Protein AF-A0A6V7KH67-F1 (afdb_monomer_lite)

Structure (mmCIF, N/CA/C/O backbone):
data_AF-A0A6V7KH67-F1
#
_entry.id   AF-A0A6V7KH67-F1
#
loop_
_atom_site.group_PDB
_atom_site.id
_atom_site.type_symbol
_atom_site.label_atom_id
_atom_site.label_alt_id
_atom_site.label_comp_id
_atom_site.label_asym_id
_atom_site.label_entity_id
_atom_site.label_seq_id
_atom_site.pdbx_PDB_ins_code
_atom_site.Cartn_x
_atom_site.Cartn_y
_atom_site.Cartn_z
_atom_site.occupancy
_atom_site.B_iso_or_equiv
_atom_site.auth_seq_id
_atom_site.auth_comp_id
_atom_site.auth_asym_id
_atom_site.auth_atom_id
_atom_site.pdbx_PDB_model_num
ATOM 1 N N . LYS A 1 1 ? 8.282 -27.550 23.837 1.00 56.22 1 LYS A N 1
ATOM 2 C CA . LYS A 1 1 ? 7.159 -26.672 24.261 1.00 56.22 1 LYS A CA 1
ATOM 3 C C . LYS A 1 1 ? 7.591 -25.280 24.768 1.00 56.22 1 LYS A C 1
ATOM 5 O O . LYS A 1 1 ? 6.712 -24.518 25.117 1.00 56.22 1 LYS A O 1
ATOM 10 N N . ASN A 1 2 ? 8.884 -24.912 24.776 1.00 73.06 2 ASN A N 1
ATOM 11 C CA . ASN A 1 2 ? 9.367 -23.730 25.519 1.00 73.06 2 ASN A CA 1
ATOM 12 C C . ASN A 1 2 ? 9.840 -22.545 24.641 1.00 73.06 2 ASN A C 1
ATOM 14 O O . ASN A 1 2 ? 10.017 -21.443 25.138 1.00 73.06 2 ASN A O 1
ATOM 18 N N . GLU A 1 3 ? 10.044 -22.757 23.338 1.00 83.94 3 GLU A N 1
ATOM 19 C CA . GLU A 1 3 ? 10.639 -21.735 22.458 1.00 83.94 3 GLU A CA 1
ATOM 20 C C . GLU A 1 3 ? 9.614 -20.713 21.947 1.00 83.94 3 GLU A C 1
ATOM 22 O O . GLU A 1 3 ? 9.865 -19.512 21.932 1.00 83.94 3 GLU A O 1
ATOM 27 N N . VAL A 1 4 ? 8.418 -21.188 21.587 1.00 88.50 4 VAL A N 1
ATOM 28 C CA . VAL A 1 4 ? 7.315 -20.330 21.123 1.00 88.50 4 VAL A CA 1
ATOM 29 C C . VAL A 1 4 ? 6.860 -19.383 22.234 1.00 88.50 4 VAL A C 1
ATOM 31 O O . VAL A 1 4 ? 6.655 -18.202 21.980 1.00 88.50 4 VAL A O 1
ATOM 34 N N . GLU A 1 5 ? 6.771 -19.886 23.467 1.00 91.31 5 GLU A N 1
ATOM 35 C CA . GLU A 1 5 ? 6.376 -19.100 24.640 1.00 91.31 5 GLU A CA 1
ATOM 36 C C . GLU A 1 5 ? 7.397 -17.996 24.940 1.00 91.31 5 GLU A C 1
ATOM 38 O O . GLU A 1 5 ? 7.032 -16.834 25.095 1.00 91.31 5 GLU A O 1
ATOM 43 N N . LYS A 1 6 ? 8.696 -18.324 24.926 1.00 89.94 6 LYS A N 1
ATOM 44 C CA . LYS A 1 6 ? 9.768 -17.332 25.090 1.00 89.94 6 LYS A CA 1
ATOM 45 C C . LYS A 1 6 ? 9.726 -16.255 24.012 1.00 89.94 6 LYS A C 1
ATOM 47 O O . LYS A 1 6 ? 9.865 -15.075 24.323 1.00 89.94 6 LYS A O 1
ATOM 52 N N . ARG A 1 7 ? 9.500 -16.646 22.755 1.00 87.06 7 ARG A N 1
ATOM 53 C CA . ARG A 1 7 ? 9.412 -15.699 21.639 1.00 87.06 7 ARG A CA 1
ATOM 54 C C . ARG A 1 7 ? 8.180 -14.802 21.742 1.00 87.06 7 ARG A C 1
ATOM 56 O O . ARG A 1 7 ? 8.278 -13.618 21.441 1.00 87.06 7 ARG A O 1
ATOM 63 N N . LEU A 1 8 ? 7.049 -15.330 22.207 1.00 89.94 8 LEU A N 1
ATOM 64 C CA . LEU A 1 8 ? 5.857 -14.530 22.483 1.00 89.94 8 LEU A CA 1
ATOM 65 C C . LEU A 1 8 ? 6.102 -13.526 23.620 1.00 89.94 8 LEU A C 1
ATOM 67 O O . LEU A 1 8 ? 5.768 -12.356 23.469 1.00 89.94 8 LEU A O 1
ATOM 71 N N . GLN A 1 9 ? 6.735 -13.951 24.717 1.00 92.81 9 GLN A N 1
ATOM 72 C CA . GLN A 1 9 ? 7.086 -13.068 25.836 1.00 92.81 9 GLN A CA 1
ATOM 73 C C . GLN A 1 9 ? 8.040 -11.945 25.410 1.00 92.81 9 GLN A C 1
ATOM 75 O O . GLN A 1 9 ? 7.846 -10.796 25.798 1.00 92.81 9 GLN A O 1
ATOM 80 N N . LEU A 1 10 ? 9.022 -12.247 24.559 1.00 87.69 10 LEU A N 1
ATOM 81 C CA . LEU A 1 10 ? 9.901 -11.236 23.969 1.00 87.69 10 LEU A CA 1
ATOM 82 C C . LEU A 1 10 ? 9.103 -10.212 23.143 1.00 87.69 10 LEU A C 1
ATOM 84 O O . LEU A 1 10 ? 9.248 -9.010 23.338 1.00 87.69 10 LEU A O 1
ATOM 88 N N . LEU A 1 11 ? 8.209 -10.673 22.260 1.00 86.06 11 LEU A N 1
ATOM 89 C CA . LEU A 1 11 ? 7.381 -9.788 21.431 1.00 86.06 11 LEU A CA 1
ATOM 90 C C . LEU A 1 11 ? 6.438 -8.907 22.263 1.00 86.06 11 LEU A C 1
ATOM 92 O O . LEU A 1 11 ? 6.235 -7.747 21.920 1.00 86.06 11 LEU A O 1
ATOM 96 N N . LEU A 1 12 ? 5.873 -9.435 23.351 1.00 89.81 12 LEU A N 1
ATOM 97 C CA . LEU A 1 12 ? 4.967 -8.682 24.221 1.00 89.81 12 LEU A CA 1
ATOM 98 C C . LEU A 1 12 ? 5.699 -7.623 25.057 1.00 89.81 12 LEU A C 1
ATOM 100 O O . LEU A 1 12 ? 5.175 -6.524 25.227 1.00 89.81 12 LEU A O 1
ATOM 104 N N . ASN A 1 13 ? 6.897 -7.935 25.559 1.00 91.31 13 ASN A N 1
ATOM 105 C CA . ASN A 1 13 ? 7.632 -7.052 26.468 1.00 91.31 13 ASN A CA 1
ATOM 106 C C . ASN A 1 13 ? 8.532 -6.047 25.732 1.00 91.31 13 ASN A C 1
ATOM 108 O O . ASN A 1 13 ? 8.630 -4.893 26.147 1.00 91.31 13 ASN A O 1
ATOM 112 N N . GLU A 1 14 ? 9.157 -6.470 24.630 1.00 84.06 14 GLU A N 1
ATOM 113 C CA . GLU A 1 14 ? 10.177 -5.704 23.899 1.00 84.06 14 GLU A CA 1
ATOM 114 C C . GLU A 1 14 ? 9.767 -5.391 22.452 1.00 84.06 14 GLU A C 1
ATOM 116 O O . GLU A 1 14 ? 10.295 -4.470 21.841 1.00 84.06 14 GLU A O 1
ATOM 121 N N . GLY A 1 15 ? 8.782 -6.090 21.880 1.00 77.69 15 GLY A N 1
ATOM 122 C CA . GLY A 1 15 ? 8.407 -5.901 20.471 1.00 77.69 15 GLY A CA 1
ATOM 123 C C . GLY A 1 15 ? 7.872 -4.505 20.129 1.00 77.69 15 GLY A C 1
ATOM 124 O O . GLY A 1 15 ? 7.859 -4.131 18.962 1.00 77.69 15 GLY A O 1
ATOM 125 N N . TRP A 1 16 ? 7.448 -3.723 21.126 1.00 76.31 16 TRP A N 1
ATOM 126 C CA . TRP A 1 16 ? 7.003 -2.337 20.948 1.00 76.31 16 TRP A CA 1
ATOM 127 C C . TRP A 1 16 ? 8.132 -1.303 21.097 1.00 76.31 16 TRP A C 1
ATOM 129 O O . TRP A 1 16 ? 7.944 -0.153 20.699 1.00 76.31 16 TRP A O 1
ATOM 139 N N . THR A 1 17 ? 9.279 -1.678 21.680 1.00 81.38 17 THR A N 1
ATOM 140 C CA . THR A 1 17 ? 10.422 -0.769 21.892 1.00 81.38 17 THR A CA 1
ATOM 141 C C . THR A 1 17 ? 11.304 -0.663 20.652 1.00 81.38 17 THR A C 1
ATOM 143 O O . THR A 1 17 ? 12.000 0.335 20.467 1.00 81.38 17 THR A O 1
ATOM 146 N N . ILE A 1 18 ? 11.241 -1.668 19.779 1.00 72.31 18 ILE A N 1
ATOM 147 C CA . ILE A 1 18 ? 11.948 -1.712 18.505 1.00 72.31 18 ILE A CA 1
ATOM 148 C C . ILE A 1 18 ? 10.982 -1.236 17.409 1.00 72.31 18 ILE A C 1
ATOM 150 O O . ILE A 1 18 ? 9.943 -1.869 17.200 1.00 72.31 18 ILE A O 1
ATOM 154 N N . PRO A 1 19 ? 11.278 -0.136 16.689 1.00 70.31 19 PRO A N 1
ATOM 155 C CA . PRO A 1 19 ? 10.505 0.232 15.510 1.00 70.31 19 PRO A CA 1
ATOM 156 C C . PRO A 1 19 ? 10.483 -0.947 14.533 1.00 70.31 19 PRO A C 1
ATOM 158 O O . PRO A 1 19 ? 11.534 -1.459 14.174 1.00 70.31 19 PRO A O 1
ATOM 161 N N . ALA A 1 20 ? 9.311 -1.364 14.052 1.00 66.12 20 ALA A N 1
ATOM 162 C CA . ALA A 1 20 ? 9.203 -2.485 13.104 1.00 66.12 20 ALA A CA 1
ATOM 163 C C . ALA A 1 20 ? 10.019 -2.279 11.802 1.00 66.12 20 ALA A C 1
ATOM 165 O O . ALA A 1 20 ? 10.293 -3.228 11.065 1.00 66.12 20 ALA A O 1
ATOM 166 N N . ASP A 1 21 ? 10.427 -1.036 11.545 1.00 66.38 21 ASP A N 1
ATOM 167 C CA . ASP A 1 21 ? 11.237 -0.606 10.410 1.00 66.38 21 ASP A CA 1
ATOM 168 C C . ASP A 1 21 ? 12.681 -0.217 10.806 1.00 66.38 21 ASP A C 1
ATOM 170 O O . ASP A 1 21 ? 13.365 0.449 10.035 1.00 66.38 21 ASP A O 1
ATOM 174 N N . SER A 1 22 ? 13.162 -0.592 12.003 1.00 60.50 22 SER A N 1
ATOM 175 C CA . SER A 1 22 ? 14.491 -0.206 12.517 1.00 60.50 22 SER A CA 1
ATOM 176 C C . SER A 1 22 ? 15.660 -0.911 11.839 1.00 60.50 22 SER A C 1
ATOM 178 O O . SER A 1 22 ? 16.799 -0.461 11.957 1.00 60.50 22 SER A O 1
ATOM 180 N N . GLU A 1 23 ? 15.413 -2.012 11.133 1.00 59.03 23 GLU A N 1
ATOM 181 C CA . GLU A 1 23 ? 16.438 -2.583 10.274 1.00 59.03 23 GLU A CA 1
ATOM 182 C C . GLU A 1 23 ? 16.490 -1.777 8.983 1.00 59.03 23 GLU A C 1
ATOM 184 O O . GLU A 1 23 ? 15.538 -1.764 8.201 1.00 59.03 23 GLU A O 1
ATOM 189 N N . SER A 1 24 ? 17.622 -1.097 8.791 1.00 58.03 24 SER A N 1
ATOM 190 C CA . SER A 1 24 ? 18.097 -0.570 7.516 1.00 58.03 24 SER A CA 1
ATOM 191 C C . SER A 1 24 ? 17.948 -1.652 6.446 1.00 58.03 24 SER A C 1
ATOM 193 O O . SER A 1 24 ? 18.867 -2.433 6.194 1.00 58.03 24 SER A O 1
ATOM 195 N N . ARG A 1 25 ? 16.774 -1.714 5.813 1.00 57.16 25 ARG A N 1
ATOM 196 C CA . ARG A 1 25 ? 16.558 -2.518 4.620 1.00 57.16 25 ARG A CA 1
ATOM 197 C C . ARG A 1 25 ? 17.371 -1.833 3.542 1.00 57.16 25 ARG A C 1
ATOM 199 O O . ARG A 1 25 ? 16.909 -0.878 2.924 1.00 57.16 25 ARG A O 1
ATOM 206 N N . THR A 1 26 ? 18.581 -2.322 3.305 1.00 58.91 26 THR A N 1
ATOM 207 C CA . THR A 1 26 ? 19.096 -2.322 1.944 1.00 58.91 26 THR A CA 1
ATOM 208 C C . THR A 1 26 ? 18.007 -2.998 1.120 1.00 58.91 26 THR A C 1
ATOM 210 O O . THR A 1 26 ? 17.798 -4.207 1.201 1.00 58.91 26 THR A O 1
ATOM 213 N N . VAL A 1 27 ? 17.184 -2.190 0.450 1.00 69.06 27 VAL A N 1
ATOM 214 C CA . VAL A 1 27 ? 16.128 -2.697 -0.420 1.00 69.06 27 VAL A CA 1
ATOM 215 C C . VAL A 1 27 ? 16.858 -3.282 -1.614 1.00 69.06 27 VAL A C 1
ATOM 217 O O . VAL A 1 27 ? 17.160 -2.589 -2.581 1.00 69.06 27 VAL A O 1
ATOM 220 N N . THR A 1 28 ? 17.231 -4.553 -1.511 1.00 77.88 28 THR A N 1
ATOM 221 C CA . THR A 1 28 ? 17.771 -5.282 -2.644 1.00 77.88 28 THR A CA 1
ATOM 222 C C . THR A 1 28 ? 16.648 -5.420 -3.654 1.00 77.88 28 THR A C 1
ATOM 224 O O . THR A 1 28 ? 15.541 -5.870 -3.345 1.00 77.88 28 THR A O 1
ATOM 227 N N . LEU A 1 29 ? 16.913 -4.950 -4.870 1.00 85.94 29 LEU A N 1
ATOM 228 C CA . LEU A 1 29 ? 15.978 -5.148 -5.960 1.00 85.94 29 LEU A CA 1
ATOM 229 C C . LEU A 1 29 ? 15.813 -6.654 -6.191 1.00 85.94 29 LEU A C 1
ATOM 231 O O . LEU A 1 29 ? 16.813 -7.373 -6.196 1.00 85.94 29 LEU A O 1
ATOM 235 N N . PRO A 1 30 ? 14.577 -7.140 -6.366 1.00 87.38 30 PRO A N 1
ATOM 236 C CA . PRO A 1 30 ? 14.362 -8.544 -6.666 1.00 87.38 30 PRO A CA 1
ATOM 237 C C . PRO A 1 30 ? 14.954 -8.898 -8.035 1.00 87.38 30 PRO A C 1
ATOM 239 O O . PRO A 1 30 ? 14.959 -8.064 -8.938 1.00 87.38 30 PRO A O 1
ATOM 242 N N . ASP A 1 31 ? 15.353 -10.158 -8.224 1.00 91.94 31 ASP A N 1
ATOM 243 C CA . ASP A 1 31 ? 15.972 -10.642 -9.473 1.00 91.94 31 ASP A CA 1
ATOM 244 C C . ASP A 1 31 ? 15.084 -10.450 -10.716 1.00 91.94 31 ASP A C 1
ATOM 246 O O . ASP A 1 31 ? 15.569 -10.387 -11.842 1.00 91.94 31 ASP A O 1
ATOM 250 N N . TYR A 1 32 ? 13.768 -10.344 -10.520 1.00 90.81 32 TYR A N 1
ATOM 251 C CA . TYR A 1 32 ? 12.789 -10.097 -11.580 1.00 90.81 32 TYR A CA 1
ATOM 252 C C . TYR A 1 32 ? 12.528 -8.606 -11.850 1.00 90.81 32 TYR A C 1
ATOM 254 O O . TYR A 1 32 ? 11.622 -8.274 -12.620 1.00 90.81 32 TYR A O 1
ATOM 262 N N . PHE A 1 33 ? 13.252 -7.694 -11.194 1.00 91.06 33 PHE A N 1
ATOM 263 C CA . PHE A 1 33 ? 13.088 -6.264 -11.418 1.00 91.06 33 PHE A CA 1
ATOM 264 C C . PHE A 1 33 ? 13.480 -5.892 -12.850 1.00 91.06 33 PHE A C 1
ATOM 266 O O . PHE A 1 33 ? 14.604 -6.104 -13.295 1.00 91.06 33 PHE A O 1
ATOM 273 N N . ASP A 1 34 ? 12.537 -5.275 -13.551 1.00 93.06 34 ASP A N 1
ATOM 274 C CA . ASP A 1 34 ? 12.712 -4.776 -14.906 1.00 93.06 34 ASP A CA 1
ATOM 275 C C . ASP A 1 34 ? 12.545 -3.255 -14.877 1.00 93.06 34 ASP A C 1
ATOM 277 O O . ASP A 1 34 ? 11.433 -2.736 -14.727 1.00 93.06 34 ASP A O 1
ATOM 281 N N . GLY A 1 35 ? 13.669 -2.541 -14.979 1.00 91.56 35 GLY A N 1
ATOM 282 C CA . GLY A 1 35 ? 13.698 -1.082 -14.885 1.00 91.56 35 GLY A CA 1
ATOM 283 C C . GLY A 1 35 ? 12.882 -0.391 -15.975 1.00 91.56 35 GLY A C 1
ATOM 284 O O . GLY A 1 35 ? 12.294 0.660 -15.722 1.00 91.56 35 GLY A O 1
ATOM 285 N N . GLU A 1 36 ? 12.772 -0.998 -17.158 1.00 93.88 36 GLU A N 1
ATOM 286 C CA . GLU A 1 36 ? 12.010 -0.412 -18.257 1.00 93.88 36 GLU A CA 1
ATOM 287 C C . GLU A 1 36 ? 10.507 -0.573 -18.029 1.00 93.88 36 GLU A C 1
ATOM 289 O O . GLU A 1 36 ? 9.755 0.400 -18.127 1.00 93.88 36 GLU A O 1
ATOM 294 N N . LYS A 1 37 ? 10.054 -1.762 -17.610 1.00 94.00 37 LYS A N 1
ATOM 295 C CA . LYS A 1 37 ? 8.649 -1.953 -17.203 1.00 94.00 37 LYS A CA 1
ATOM 296 C C . LYS A 1 37 ? 8.274 -1.064 -16.023 1.00 94.00 37 LYS A C 1
ATOM 298 O O . LYS A 1 37 ? 7.168 -0.521 -15.994 1.00 94.00 37 LYS A O 1
ATOM 303 N N . PHE A 1 38 ? 9.187 -0.889 -15.067 1.00 92.88 38 PHE A N 1
ATOM 304 C CA . PHE A 1 38 ? 8.981 0.012 -13.939 1.00 92.88 38 PHE A CA 1
ATOM 305 C C . PHE A 1 38 ? 8.764 1.453 -14.420 1.00 92.88 38 PHE A C 1
ATOM 307 O O . PHE A 1 38 ? 7.747 2.062 -14.082 1.00 92.88 38 PHE A O 1
ATOM 314 N N . ARG A 1 39 ? 9.648 1.964 -15.289 1.00 92.69 39 ARG A N 1
ATOM 315 C CA . ARG A 1 39 ? 9.561 3.312 -15.873 1.00 92.69 39 ARG A CA 1
ATOM 316 C C . ARG A 1 39 ? 8.268 3.526 -16.662 1.00 92.69 39 ARG A C 1
ATOM 318 O O . ARG A 1 39 ? 7.621 4.560 -16.498 1.00 92.69 39 ARG A O 1
ATOM 325 N N . ILE A 1 40 ? 7.846 2.540 -17.457 1.00 95.62 40 ILE A N 1
ATOM 326 C CA . ILE A 1 40 ? 6.560 2.570 -18.174 1.00 95.62 40 ILE A CA 1
ATOM 327 C C . ILE A 1 40 ? 5.394 2.717 -17.185 1.00 95.62 40 ILE A C 1
ATOM 329 O O . ILE A 1 40 ? 4.490 3.526 -17.402 1.00 95.62 40 ILE A O 1
ATOM 333 N N . GLY A 1 41 ? 5.424 1.984 -16.068 1.00 93.62 41 GLY A N 1
ATOM 334 C CA . GLY A 1 41 ? 4.430 2.109 -15.000 1.00 93.62 41 GLY A CA 1
ATOM 335 C C . GLY A 1 41 ? 4.394 3.506 -14.369 1.00 93.62 41 GLY A C 1
ATOM 336 O O . GLY A 1 41 ? 3.311 4.054 -14.143 1.00 93.62 41 GLY A O 1
ATOM 337 N N . GLN A 1 42 ? 5.559 4.116 -14.131 1.00 94.69 42 GLN A N 1
ATOM 338 C CA . GLN A 1 42 ? 5.651 5.487 -13.615 1.00 94.69 42 GLN A CA 1
ATOM 339 C C . GLN A 1 42 ? 5.106 6.513 -14.616 1.00 94.69 42 GLN A C 1
ATOM 341 O O . GLN A 1 42 ? 4.389 7.441 -14.238 1.00 94.69 42 GLN A O 1
ATOM 346 N N . GLU A 1 43 ? 5.407 6.347 -15.902 1.00 95.56 43 GLU A N 1
ATOM 347 C CA . GLU A 1 43 ? 4.904 7.222 -16.959 1.00 95.56 43 GLU A CA 1
ATOM 348 C C . GLU A 1 43 ? 3.380 7.118 -17.095 1.00 95.56 43 GLU A C 1
ATOM 350 O O . GLU A 1 43 ? 2.691 8.142 -17.146 1.00 95.56 43 GLU A O 1
ATOM 355 N N . ALA A 1 44 ? 2.838 5.898 -17.069 1.00 95.69 44 ALA A N 1
ATOM 356 C CA . ALA A 1 44 ? 1.398 5.663 -17.063 1.00 95.69 44 ALA A CA 1
ATOM 357 C C . ALA A 1 44 ? 0.720 6.352 -15.869 1.00 95.69 44 ALA A C 1
ATOM 359 O O . ALA A 1 44 ? -0.316 6.999 -16.047 1.00 95.69 44 ALA A O 1
ATOM 360 N N . PHE A 1 45 ? 1.329 6.285 -14.680 1.00 94.94 45 PHE A N 1
ATOM 361 C CA . PHE A 1 45 ? 0.840 6.988 -13.497 1.00 94.94 45 PHE A CA 1
ATOM 362 C C . PHE A 1 45 ? 0.873 8.508 -13.655 1.00 94.94 45 PHE A C 1
ATOM 364 O O . PHE A 1 45 ? -0.132 9.171 -13.406 1.00 94.94 45 PHE A O 1
ATOM 371 N N . ASN A 1 46 ? 1.993 9.074 -14.106 1.00 93.25 46 ASN A N 1
ATOM 372 C CA . ASN A 1 46 ? 2.131 10.523 -14.249 1.00 93.25 46 ASN A CA 1
ATOM 373 C C . ASN A 1 46 ? 1.156 11.103 -15.283 1.00 93.25 46 ASN A C 1
ATOM 375 O O . ASN A 1 46 ? 0.627 12.191 -15.067 1.00 93.25 46 ASN A O 1
ATOM 379 N N . LYS A 1 47 ? 0.861 10.361 -16.358 1.00 97.00 47 LYS A N 1
ATOM 380 C CA . LYS A 1 47 ? -0.131 10.760 -17.369 1.00 97.00 47 LYS A CA 1
ATOM 381 C C . LYS A 1 47 ? -1.582 10.623 -16.895 1.00 97.00 47 LYS A C 1
ATOM 383 O O . LYS A 1 47 ? -2.449 11.299 -17.435 1.00 97.00 47 LYS A O 1
ATOM 388 N N . ASN A 1 48 ? -1.861 9.775 -15.899 1.00 96.56 48 ASN A N 1
ATOM 389 C CA . ASN A 1 48 ? -3.227 9.396 -15.507 1.00 96.56 48 ASN A CA 1
ATOM 390 C C . ASN A 1 48 ? -3.498 9.522 -13.999 1.00 96.56 48 ASN A C 1
ATOM 392 O O . ASN A 1 48 ? -4.356 8.819 -13.459 1.00 96.56 48 ASN A O 1
ATOM 396 N N . ILE A 1 49 ? -2.784 10.413 -13.306 1.00 94.25 49 ILE A N 1
ATOM 397 C CA . ILE A 1 49 ? -2.805 10.503 -11.839 1.00 94.25 49 ILE A CA 1
ATOM 398 C C . ILE A 1 49 ? -4.224 10.631 -11.269 1.00 94.25 49 ILE A C 1
ATOM 400 O O . ILE A 1 49 ? -4.581 9.898 -10.350 1.00 94.25 49 ILE A O 1
ATOM 404 N N . PHE A 1 50 ? -5.066 11.492 -11.845 1.00 93.38 50 PHE A N 1
ATOM 405 C CA . PHE A 1 50 ? -6.440 11.696 -11.379 1.00 93.38 50 PHE A CA 1
ATOM 406 C C . PHE A 1 50 ? -7.288 10.429 -11.515 1.00 93.38 50 PHE A C 1
ATOM 408 O O . PHE A 1 50 ? -7.887 9.981 -10.537 1.00 93.38 50 PHE A O 1
ATOM 415 N N . THR A 1 51 ? -7.281 9.811 -12.697 1.00 95.94 51 THR A N 1
ATOM 416 C CA . THR A 1 51 ? -8.012 8.567 -12.974 1.00 95.94 51 THR A CA 1
ATOM 417 C C . THR A 1 51 ? -7.575 7.449 -12.032 1.00 95.94 51 THR A C 1
ATOM 419 O O . THR A 1 51 ? -8.411 6.757 -11.453 1.00 95.94 51 THR A O 1
ATOM 422 N N . MET A 1 52 ? -6.267 7.305 -11.808 1.00 94.94 52 MET A N 1
ATOM 423 C CA . MET A 1 52 ? -5.736 6.285 -10.906 1.00 94.94 52 MET A CA 1
ATOM 424 C C . MET A 1 52 ? -6.114 6.535 -9.443 1.00 94.94 52 MET A C 1
ATOM 426 O O . MET A 1 52 ? -6.411 5.576 -8.729 1.00 94.94 52 MET A O 1
ATOM 430 N N . MET A 1 53 ? -6.149 7.790 -8.984 1.00 93.50 53 MET A N 1
ATOM 431 C CA . MET A 1 53 ? -6.589 8.108 -7.620 1.00 93.50 53 MET A CA 1
ATOM 432 C C . MET A 1 53 ? -8.085 7.854 -7.424 1.00 93.50 53 MET A C 1
ATOM 434 O O . MET A 1 53 ? -8.471 7.274 -6.409 1.00 93.50 53 MET A O 1
ATOM 438 N N . ILE A 1 54 ? -8.924 8.202 -8.404 1.00 94.00 54 ILE A N 1
ATOM 439 C CA . ILE A 1 54 ? -10.366 7.912 -8.359 1.00 94.00 54 ILE A CA 1
ATOM 440 C C . ILE A 1 54 ? -10.617 6.400 -8.352 1.00 94.00 54 ILE A C 1
ATOM 442 O O . ILE A 1 54 ? -11.427 5.917 -7.557 1.00 94.00 54 ILE A O 1
ATOM 446 N N . ALA A 1 55 ? -9.899 5.634 -9.177 1.00 94.94 55 ALA A N 1
ATOM 447 C CA . ALA A 1 55 ? -10.004 4.177 -9.192 1.00 94.94 55 ALA A CA 1
ATOM 448 C C . ALA A 1 55 ? -9.617 3.565 -7.833 1.00 94.94 55 ALA A C 1
ATOM 450 O O . ALA A 1 55 ? -10.333 2.710 -7.311 1.00 94.94 55 ALA A O 1
ATOM 451 N N . LYS A 1 56 ? -8.532 4.048 -7.210 1.00 92.25 56 LYS A N 1
ATOM 452 C CA . LYS A 1 56 ? -8.105 3.618 -5.866 1.00 92.25 56 LYS A CA 1
ATOM 453 C C . LYS A 1 56 ? -9.143 3.956 -4.793 1.00 92.25 56 LYS A C 1
ATOM 455 O O . LYS A 1 56 ? -9.434 3.108 -3.952 1.00 92.25 56 LYS A O 1
ATOM 460 N N . LEU A 1 57 ? -9.730 5.155 -4.834 1.00 91.56 57 LEU A N 1
ATOM 461 C CA . LEU A 1 57 ? -10.798 5.548 -3.911 1.00 91.56 57 LEU A CA 1
ATOM 462 C C . LEU A 1 57 ? -12.048 4.676 -4.094 1.00 91.56 57 LEU A C 1
ATOM 464 O O . LEU A 1 57 ? -12.627 4.222 -3.113 1.00 91.56 57 LEU A O 1
ATOM 468 N N . SER A 1 58 ? -12.427 4.390 -5.338 1.00 94.06 58 SER A N 1
ATOM 469 C CA . SER A 1 58 ? -13.571 3.527 -5.658 1.00 94.06 58 SER A CA 1
ATOM 470 C C . SER A 1 58 ? -13.352 2.098 -5.155 1.00 94.06 58 SER A C 1
ATOM 472 O O . SER A 1 58 ? -14.230 1.521 -4.516 1.00 94.06 58 SER A O 1
ATOM 474 N N . GLY A 1 59 ? -12.151 1.549 -5.362 1.00 93.38 59 GLY A N 1
ATOM 475 C CA . GLY A 1 59 ? -11.767 0.247 -4.817 1.00 93.38 59 GLY A CA 1
ATOM 476 C C . GLY A 1 59 ? -11.823 0.223 -3.290 1.00 93.38 59 GLY A C 1
ATOM 477 O O . GLY A 1 59 ? -12.350 -0.716 -2.706 1.00 93.38 59 GLY A O 1
ATOM 478 N N . LEU A 1 60 ? -11.363 1.286 -2.629 1.00 90.94 60 LEU A N 1
ATOM 479 C CA . LEU A 1 60 ? -11.480 1.416 -1.180 1.00 90.94 60 LEU A CA 1
ATOM 480 C C . LEU A 1 60 ? -12.944 1.431 -0.713 1.00 90.94 60 LEU A C 1
ATOM 482 O O . LEU A 1 60 ? -13.257 0.742 0.252 1.00 90.94 60 LEU A O 1
ATOM 486 N N . LEU A 1 61 ? -13.835 2.175 -1.376 1.00 91.69 61 LEU A N 1
ATOM 487 C CA . LEU A 1 61 ? -15.265 2.178 -1.037 1.00 91.69 61 LEU A CA 1
ATOM 488 C C . LEU A 1 61 ? -15.863 0.769 -1.125 1.00 91.69 61 LEU A C 1
ATOM 490 O O . LEU A 1 61 ? -16.611 0.368 -0.236 1.00 91.69 61 LEU A O 1
ATOM 494 N N . LEU A 1 62 ? -15.472 -0.006 -2.140 1.00 95.38 62 LEU A N 1
ATOM 495 C CA . LEU A 1 62 ? -15.866 -1.407 -2.260 1.00 95.38 62 LEU A CA 1
ATOM 496 C C . LEU A 1 62 ? -15.317 -2.261 -1.103 1.00 95.38 62 LEU A C 1
ATOM 498 O O . LEU A 1 62 ? -16.048 -3.073 -0.542 1.00 95.38 62 LEU A O 1
ATOM 502 N N . LEU A 1 63 ? -14.063 -2.053 -0.686 1.00 91.88 63 LEU A N 1
ATOM 503 C CA . LEU A 1 63 ? -13.483 -2.764 0.462 1.00 91.88 63 LEU A CA 1
ATOM 504 C C . LEU A 1 63 ? -14.201 -2.446 1.782 1.00 91.88 63 LEU A C 1
ATOM 506 O O . LEU A 1 63 ? -14.272 -3.310 2.654 1.00 91.88 63 LEU A O 1
ATOM 510 N N . LEU A 1 64 ? -14.768 -1.245 1.936 1.00 90.81 64 LEU A N 1
ATOM 511 C CA . LEU A 1 64 ? -15.571 -0.895 3.114 1.00 90.81 64 LEU A CA 1
ATOM 512 C C . LEU A 1 64 ? -16.886 -1.684 3.198 1.00 90.81 64 LEU A C 1
ATOM 514 O O . LEU A 1 64 ? -17.437 -1.806 4.292 1.00 90.81 64 LEU A O 1
ATOM 518 N N . ALA A 1 65 ? -17.368 -2.250 2.087 1.00 94.44 65 ALA A N 1
ATOM 519 C CA . ALA A 1 65 ? -18.529 -3.137 2.080 1.00 94.44 65 ALA A CA 1
ATOM 520 C C . ALA A 1 65 ? -18.211 -4.541 2.625 1.00 94.44 65 ALA A C 1
ATOM 522 O O . ALA A 1 65 ? -19.128 -5.286 2.962 1.00 94.44 65 ALA A O 1
ATOM 523 N N . VAL A 1 66 ? -16.927 -4.907 2.746 1.00 96.38 66 VAL A N 1
ATOM 524 C CA . VAL A 1 66 ? -16.491 -6.195 3.296 1.00 96.38 66 VAL A CA 1
ATOM 525 C C . VAL A 1 66 ? -16.343 -6.075 4.823 1.00 96.38 66 VAL A C 1
ATOM 527 O O . VAL A 1 66 ? -15.425 -5.394 5.295 1.00 96.38 66 VAL A O 1
ATOM 530 N N . PRO A 1 67 ? -17.185 -6.748 5.639 1.00 94.00 67 PRO A N 1
ATOM 531 C CA . PRO A 1 67 ? -17.220 -6.527 7.088 1.00 94.00 67 PRO A CA 1
ATOM 532 C C . PRO A 1 67 ? -15.902 -6.821 7.811 1.00 94.00 67 PRO A C 1
ATOM 534 O O . PRO A 1 67 ? -15.546 -6.112 8.751 1.00 94.00 67 PRO A O 1
ATOM 537 N N . SER A 1 68 ? -15.149 -7.834 7.371 1.00 95.31 68 SER A N 1
ATOM 538 C CA . SER A 1 68 ? -13.848 -8.178 7.960 1.00 95.31 68 SER A CA 1
ATOM 539 C C . SER A 1 68 ? -12.832 -7.040 7.813 1.00 95.31 68 SER A C 1
ATOM 541 O O . SER A 1 68 ? -12.157 -6.686 8.779 1.00 95.31 68 SER A O 1
ATOM 543 N N . ILE A 1 69 ? -12.780 -6.408 6.638 1.00 93.12 69 ILE A N 1
ATOM 544 C CA . ILE A 1 69 ? -11.893 -5.275 6.353 1.00 93.12 69 ILE A CA 1
ATOM 545 C C . ILE A 1 69 ? -12.353 -4.041 7.125 1.00 93.12 69 ILE A C 1
ATOM 547 O O . ILE A 1 69 ? -11.551 -3.371 7.780 1.00 93.12 69 ILE A O 1
ATOM 551 N N . LEU A 1 70 ? -13.657 -3.760 7.096 1.00 91.62 70 LEU A N 1
ATOM 552 C CA . LEU A 1 70 ? -14.231 -2.632 7.817 1.00 91.62 70 LEU A CA 1
ATOM 553 C C . LEU A 1 70 ? -13.947 -2.717 9.324 1.00 91.62 70 LEU A C 1
ATOM 555 O O . LEU A 1 70 ? -13.607 -1.705 9.937 1.00 91.62 70 LEU A O 1
ATOM 559 N N . ASN A 1 71 ? -14.051 -3.906 9.920 1.00 92.00 71 ASN A N 1
ATOM 560 C CA . ASN A 1 71 ? -13.770 -4.108 11.339 1.00 92.00 71 ASN A CA 1
ATOM 561 C C . ASN A 1 71 ? -12.318 -3.763 11.680 1.00 92.00 71 ASN A C 1
ATOM 563 O O . ASN A 1 71 ? -12.088 -2.995 12.614 1.00 92.00 71 ASN A O 1
ATOM 567 N N . ILE A 1 72 ? -11.348 -4.228 10.887 1.00 89.75 72 ILE A N 1
ATOM 568 C CA . ILE A 1 72 ? -9.931 -3.869 11.063 1.00 89.75 72 ILE A CA 1
ATOM 569 C C . ILE A 1 72 ? -9.757 -2.346 11.002 1.00 89.75 72 ILE A C 1
ATOM 571 O O . ILE A 1 72 ? -9.152 -1.749 11.893 1.00 89.75 72 ILE A O 1
ATOM 575 N N . LEU A 1 73 ? -10.351 -1.688 10.001 1.00 88.19 73 LEU A N 1
ATOM 576 C CA . LEU A 1 73 ? -10.263 -0.234 9.853 1.00 88.19 73 LEU A CA 1
ATOM 577 C C . LEU A 1 73 ? -10.885 0.521 11.034 1.00 88.19 73 LEU A C 1
ATOM 579 O O . LEU A 1 73 ? -10.338 1.553 11.430 1.00 88.19 73 LEU A O 1
ATOM 583 N N . LYS A 1 74 ? -11.976 0.014 11.621 1.00 87.50 74 LYS A N 1
ATOM 584 C CA . LYS A 1 74 ? -12.570 0.563 12.851 1.00 87.50 74 LYS A CA 1
ATOM 585 C C . LYS A 1 74 ? -11.618 0.425 14.042 1.00 87.50 74 LYS A C 1
ATOM 587 O O . LYS A 1 74 ? -11.430 1.401 14.768 1.00 87.50 74 LYS A O 1
ATOM 592 N N . PHE A 1 75 ? -10.960 -0.725 14.206 1.00 88.88 75 PHE A N 1
ATOM 593 C CA . PHE A 1 75 ? -10.008 -0.955 15.301 1.00 88.88 75 PHE A CA 1
ATOM 594 C C . PHE A 1 75 ? -8.790 -0.025 15.262 1.00 88.88 75 PHE A C 1
ATOM 596 O O . PHE A 1 75 ? -8.296 0.356 16.319 1.00 88.88 75 PHE A O 1
ATOM 603 N N . THR A 1 76 ? -8.356 0.426 14.077 1.00 86.56 76 THR A N 1
ATOM 604 C CA . THR A 1 76 ? -7.255 1.406 13.974 1.00 86.56 76 THR A CA 1
ATOM 605 C C . THR A 1 76 ? -7.574 2.763 14.612 1.00 86.56 76 THR A C 1
ATOM 607 O O . THR A 1 76 ? -6.660 3.537 14.881 1.00 86.56 76 THR A O 1
ATOM 610 N N . LYS A 1 77 ? -8.862 3.095 14.805 1.00 84.94 77 LYS A N 1
ATOM 611 C CA . LYS A 1 77 ? -9.359 4.413 15.250 1.00 84.94 77 LYS A CA 1
ATOM 612 C C . LYS A 1 77 ? -8.928 5.603 14.373 1.00 84.94 77 LYS A C 1
ATOM 614 O O . LYS A 1 77 ? -9.228 6.745 14.702 1.00 84.94 77 LYS A O 1
ATOM 619 N N . GLN A 1 78 ? -8.323 5.360 13.208 1.00 84.31 78 GLN A N 1
ATOM 620 C CA . GLN A 1 78 ? -7.834 6.406 12.299 1.00 84.31 78 GLN A CA 1
ATOM 621 C C . GLN A 1 78 ? -8.918 6.970 11.365 1.00 84.31 78 GLN A C 1
ATOM 623 O O . GLN A 1 78 ? -8.629 7.787 10.498 1.00 84.31 78 GLN A O 1
ATOM 628 N N . SER A 1 79 ? -10.172 6.516 11.467 1.00 85.06 79 SER A N 1
ATOM 629 C CA . SER A 1 79 ? -11.282 7.002 10.619 1.00 85.06 79 SER A CA 1
ATOM 630 C C . SER A 1 79 ? -12.651 6.945 11.279 1.00 85.06 79 SER A C 1
ATOM 632 O O . SER A 1 79 ? -13.664 6.817 10.603 1.00 85.06 79 SER A O 1
ATOM 634 N N . GLY A 1 80 ? -12.685 7.042 12.609 1.00 82.62 80 GLY A N 1
ATOM 635 C CA . GLY A 1 80 ? -13.944 7.160 13.348 1.00 82.62 80 GLY A CA 1
ATOM 636 C C . GLY A 1 80 ? -14.606 8.537 13.216 1.00 82.62 80 GLY A C 1
ATOM 637 O O . GLY A 1 80 ? -15.790 8.665 13.499 1.00 82.62 80 GLY A O 1
ATOM 638 N N . THR A 1 81 ? -13.865 9.561 12.776 1.00 88.88 81 THR A N 1
ATOM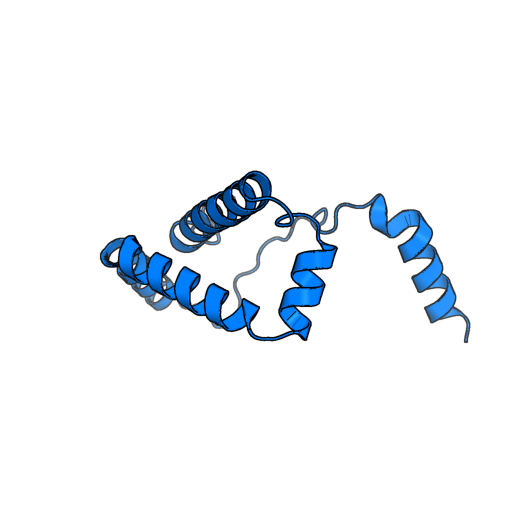 639 C CA . THR A 1 81 ? -14.377 10.919 12.542 1.00 88.88 81 THR A CA 1
ATOM 640 C C . THR A 1 81 ? -14.033 11.388 11.125 1.00 88.88 81 THR A C 1
ATOM 642 O O . THR A 1 81 ? -13.010 10.955 10.582 1.00 88.88 81 THR A O 1
ATOM 645 N N . PRO A 1 82 ? -14.821 12.304 10.526 1.00 88.31 82 PRO A N 1
ATOM 646 C CA . PRO A 1 82 ? -14.528 12.846 9.197 1.00 88.31 82 PRO A CA 1
ATOM 647 C C . PRO A 1 82 ? -13.123 13.454 9.080 1.00 88.31 82 PRO A C 1
ATOM 649 O O . PRO A 1 82 ? -12.429 13.211 8.098 1.00 88.31 82 PRO A O 1
ATOM 652 N N . CYS A 1 83 ? -12.663 14.180 10.106 1.00 90.19 83 CYS A N 1
ATOM 653 C CA . CYS A 1 83 ? -11.329 14.788 10.126 1.00 90.19 83 CYS A CA 1
ATOM 654 C C . CYS A 1 83 ? -10.205 13.733 10.149 1.00 90.19 83 CYS A C 1
ATOM 656 O O . CYS A 1 83 ? -9.259 13.814 9.363 1.00 90.19 83 CYS A O 1
ATOM 658 N N . ALA A 1 84 ? -10.326 12.698 10.991 1.00 88.12 84 ALA A N 1
ATOM 659 C CA . ALA A 1 84 ? -9.346 11.612 11.039 1.00 88.12 84 ALA A CA 1
ATOM 660 C C . ALA A 1 84 ? -9.317 10.819 9.721 1.00 88.12 84 ALA A C 1
ATOM 662 O O . ALA A 1 84 ? -8.244 10.532 9.188 1.00 88.12 84 ALA A O 1
ATOM 663 N N . ALA A 1 85 ? -10.495 10.540 9.154 1.00 87.25 85 ALA A N 1
ATOM 664 C CA . ALA A 1 85 ? -10.621 9.874 7.864 1.00 87.25 85 ALA A CA 1
ATOM 665 C C . ALA A 1 85 ? -9.980 10.682 6.732 1.00 87.25 85 ALA A C 1
ATOM 667 O O . ALA A 1 85 ? -9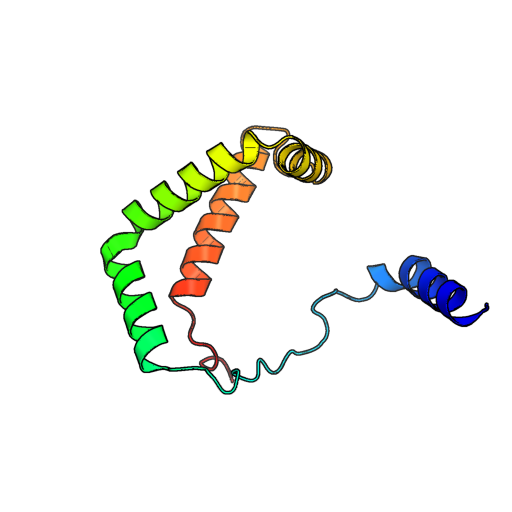.177 10.137 5.974 1.00 87.25 85 ALA A O 1
ATOM 668 N N . PHE A 1 86 ? -10.257 11.987 6.662 1.00 89.94 86 PHE A N 1
ATOM 669 C CA . PHE A 1 86 ? -9.627 12.883 5.696 1.00 89.94 86 PHE A CA 1
ATOM 670 C C . PHE A 1 86 ? -8.100 12.843 5.808 1.00 89.94 86 PHE A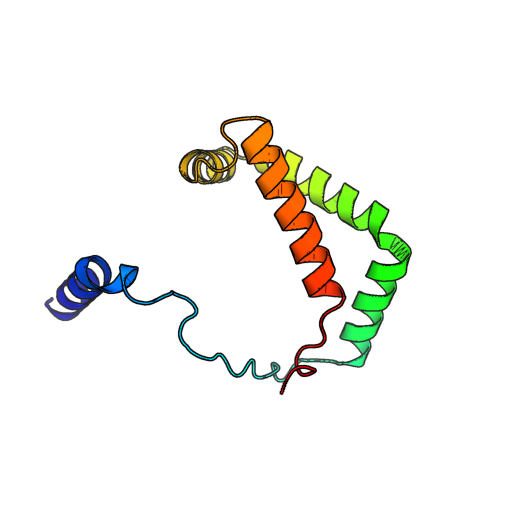 C 1
ATOM 672 O O . PHE A 1 86 ? -7.420 12.600 4.812 1.00 89.94 86 PHE A O 1
ATOM 679 N N . LYS A 1 87 ? -7.556 12.990 7.024 1.00 92.06 87 LYS A N 1
ATOM 680 C CA . LYS A 1 87 ? -6.107 12.939 7.263 1.00 92.06 87 LYS A CA 1
ATOM 681 C C . LYS A 1 87 ? -5.496 11.617 6.789 1.00 92.06 87 LYS A C 1
ATOM 683 O O . LYS A 1 87 ? -4.473 11.635 6.105 1.00 92.06 87 LYS A O 1
ATOM 688 N N . ARG A 1 88 ? -6.128 10.478 7.100 1.00 89.69 88 ARG A N 1
ATOM 689 C CA . ARG A 1 88 ? -5.664 9.147 6.672 1.00 89.69 88 ARG A CA 1
ATOM 690 C C . ARG A 1 88 ? -5.609 9.023 5.151 1.00 89.69 88 ARG A C 1
ATOM 692 O O . ARG A 1 88 ? -4.611 8.555 4.601 1.00 89.69 88 ARG A O 1
ATOM 699 N N . TYR A 1 89 ? -6.673 9.422 4.463 1.00 90.62 89 TYR A N 1
ATOM 700 C CA . TYR A 1 89 ? -6.758 9.243 3.016 1.00 90.62 89 TYR A CA 1
ATOM 701 C C . TYR A 1 89 ? -5.917 10.262 2.244 1.00 90.62 89 TYR A C 1
ATOM 703 O O . TYR A 1 89 ? -5.294 9.885 1.255 1.00 90.62 89 TYR A O 1
ATOM 711 N N . ALA A 1 90 ? -5.777 11.493 2.740 1.00 92.12 90 ALA A N 1
ATOM 712 C CA . ALA A 1 90 ? -4.819 12.457 2.204 1.00 92.12 90 ALA A CA 1
ATOM 713 C C . ALA A 1 90 ? -3.372 11.943 2.326 1.00 92.12 90 ALA A C 1
ATOM 715 O O . ALA A 1 90 ? -2.624 11.970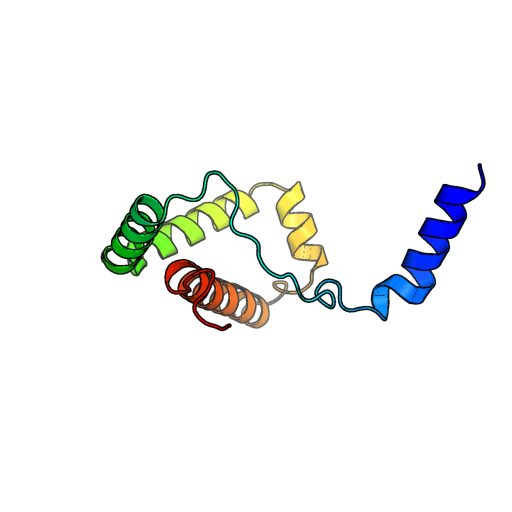 1.349 1.00 92.12 90 ALA A O 1
ATOM 716 N N . ALA A 1 91 ? -2.999 11.389 3.487 1.00 92.00 91 ALA A N 1
ATOM 717 C CA . ALA A 1 91 ? -1.694 10.753 3.674 1.00 92.00 91 ALA A CA 1
ATOM 718 C C . ALA A 1 91 ? -1.494 9.563 2.720 1.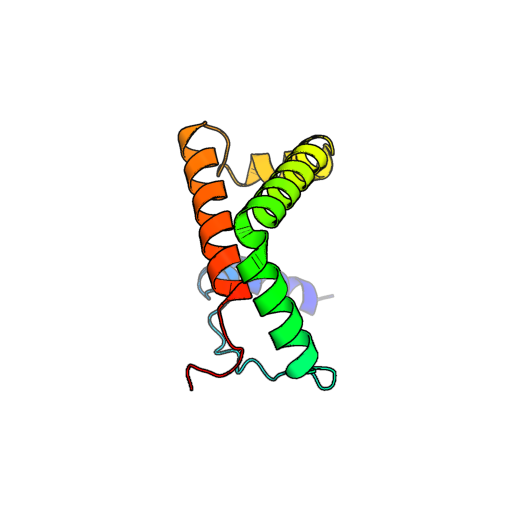00 92.00 91 ALA A C 1
ATOM 720 O O . ALA A 1 91 ? -0.424 9.413 2.139 1.00 92.00 91 ALA A O 1
ATOM 721 N N 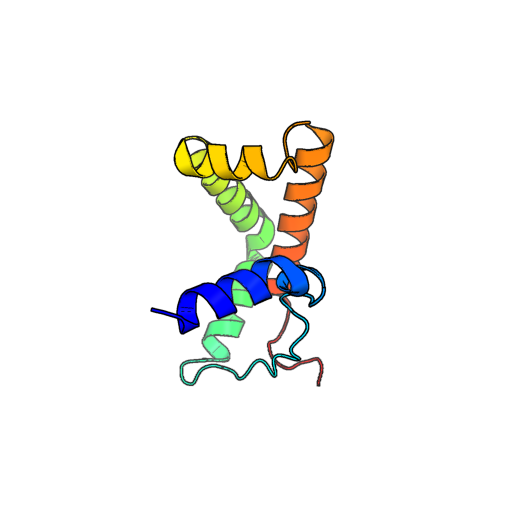. THR A 1 92 ? -2.539 8.761 2.493 1.00 92.25 92 THR A N 1
ATOM 722 C CA . THR A 1 92 ? -2.502 7.635 1.543 1.00 92.25 92 THR A CA 1
ATOM 723 C C . THR A 1 92 ? -2.269 8.111 0.105 1.00 92.25 92 THR A C 1
ATOM 725 O O . THR A 1 92 ? -1.471 7.510 -0.615 1.00 92.25 92 THR A O 1
ATOM 728 N N . ILE A 1 93 ? -2.923 9.198 -0.320 1.00 92.88 93 ILE A N 1
ATOM 729 C CA . ILE A 1 93 ? -2.721 9.801 -1.647 1.00 92.88 93 ILE A CA 1
ATOM 730 C C . ILE A 1 93 ? -1.279 10.292 -1.789 1.00 92.88 93 ILE A C 1
ATOM 732 O O . ILE A 1 93 ? -0.613 9.937 -2.760 1.00 92.88 93 ILE A O 1
ATOM 736 N N . LEU A 1 94 ? -0.775 11.048 -0.807 1.00 93.38 94 LEU A N 1
ATOM 737 C CA . LEU A 1 94 ? 0.602 11.544 -0.817 1.00 93.38 94 LEU A CA 1
ATOM 738 C C . LEU A 1 94 ? 1.610 10.391 -0.887 1.00 93.38 94 LEU A C 1
ATOM 740 O O . LEU A 1 94 ? 2.507 10.403 -1.725 1.00 93.38 94 LEU A O 1
ATOM 744 N N . HIS A 1 95 ? 1.422 9.369 -0.057 1.00 91.19 95 HIS A N 1
ATOM 745 C CA . HIS A 1 95 ? 2.279 8.190 -0.035 1.00 91.19 95 HIS A CA 1
ATOM 746 C C . HIS A 1 95 ? 2.247 7.425 -1.363 1.00 91.19 95 HIS A C 1
ATOM 748 O O . HIS A 1 95 ? 3.283 7.003 -1.868 1.00 91.19 95 HIS A O 1
ATOM 754 N N . THR A 1 96 ? 1.071 7.321 -1.987 1.00 92.88 96 THR A N 1
ATOM 755 C CA . THR A 1 96 ? 0.929 6.734 -3.324 1.00 92.88 96 THR A CA 1
ATOM 756 C C . THR A 1 96 ? 1.711 7.544 -4.358 1.00 92.88 96 THR A C 1
ATOM 758 O O . THR A 1 96 ? 2.439 6.966 -5.159 1.00 92.88 96 THR A O 1
ATOM 761 N N . CYS A 1 97 ? 1.619 8.877 -4.333 1.00 93.25 97 CYS A N 1
ATOM 762 C CA . CYS A 1 97 ? 2.404 9.734 -5.224 1.00 93.25 97 CYS A CA 1
ATOM 763 C C . CYS A 1 97 ? 3.911 9.547 -5.034 1.00 93.25 97 CYS A C 1
ATOM 765 O O . CYS A 1 97 ? 4.633 9.513 -6.028 1.00 93.25 97 CYS A O 1
ATOM 767 N N . ILE A 1 98 ? 4.374 9.412 -3.788 1.00 91.56 98 ILE A N 1
ATOM 768 C CA . ILE A 1 98 ? 5.779 9.127 -3.481 1.00 91.56 98 ILE A CA 1
ATOM 769 C C . ILE A 1 98 ? 6.170 7.794 -4.118 1.00 91.56 98 ILE A C 1
ATOM 771 O O . ILE A 1 98 ? 7.075 7.776 -4.937 1.00 91.56 98 ILE A O 1
ATOM 775 N N . TRP A 1 99 ? 5.429 6.712 -3.872 1.00 88.56 99 TRP A N 1
ATOM 776 C CA . TRP A 1 99 ? 5.737 5.390 -4.433 1.00 88.56 99 TRP A CA 1
ATOM 777 C C . TRP A 1 99 ? 5.886 5.368 -5.952 1.00 88.56 99 TRP A C 1
ATOM 779 O O . TRP A 1 99 ? 6.849 4.803 -6.459 1.00 88.56 99 TRP A O 1
ATOM 789 N N . TYR A 1 100 ? 4.966 5.993 -6.689 1.00 90.81 100 TYR A N 1
ATOM 790 C CA . TYR A 1 100 ? 5.050 6.001 -8.152 1.00 90.81 100 TYR A CA 1
ATOM 791 C C . TYR A 1 100 ? 6.134 6.937 -8.700 1.00 90.81 100 TYR A C 1
ATOM 793 O O . TYR A 1 100 ? 6.483 6.829 -9.873 1.00 90.81 100 TYR A O 1
ATOM 801 N N . ARG A 1 101 ? 6.669 7.862 -7.895 1.00 89.56 101 ARG A N 1
ATOM 802 C CA . ARG A 1 101 ? 7.700 8.826 -8.319 1.00 89.56 101 ARG A CA 1
ATOM 803 C C . ARG A 1 101 ? 9.084 8.525 -7.754 1.00 89.56 101 ARG A C 1
ATOM 805 O O . ARG A 1 101 ? 10.065 9.054 -8.264 1.00 89.56 101 ARG A O 1
ATOM 812 N N . SER A 1 102 ? 9.165 7.694 -6.725 1.00 86.94 102 SER A N 1
ATOM 813 C CA . SER A 1 102 ? 10.414 7.228 -6.144 1.00 86.94 102 SER A CA 1
ATOM 814 C C . SER A 1 102 ? 11.096 6.231 -7.071 1.00 86.94 102 SER A C 1
ATOM 816 O O . SER A 1 102 ? 10.453 5.383 -7.687 1.00 86.94 102 SER A O 1
ATOM 818 N N . GLU A 1 103 ? 12.419 6.315 -7.132 1.00 80.25 103 GLU A N 1
ATOM 819 C CA . GLU A 1 103 ? 13.251 5.295 -7.757 1.00 80.25 103 GLU A CA 1
ATOM 820 C C . GLU A 1 103 ? 13.871 4.421 -6.663 1.00 80.25 103 GLU A C 1
ATOM 822 O O . GLU A 1 103 ? 14.337 4.962 -5.655 1.00 80.25 103 GLU A O 1
ATOM 827 N N . PRO A 1 104 ? 13.911 3.092 -6.846 1.00 70.69 104 PRO A N 1
ATOM 828 C CA . PRO A 1 104 ? 14.310 2.162 -5.794 1.00 70.69 104 PRO A CA 1
ATOM 829 C C . PRO A 1 104 ? 15.770 2.276 -5.312 1.00 70.69 104 PRO A C 1
ATOM 831 O O . PRO A 1 104 ? 16.105 1.598 -4.354 1.00 70.69 104 PRO A O 1
ATOM 834 N N . ASN A 1 105 ? 16.615 3.142 -5.894 1.00 64.12 105 ASN A N 1
ATOM 835 C CA . ASN A 1 105 ? 18.025 3.316 -5.497 1.00 64.12 105 ASN A CA 1
ATOM 836 C C . ASN A 1 105 ? 18.555 4.766 -5.568 1.00 64.12 105 ASN A C 1
ATOM 838 O O . ASN A 1 105 ? 19.763 4.969 -5.564 1.00 64.12 105 ASN A O 1
ATOM 842 N N . LYS A 1 106 ? 17.703 5.800 -5.654 1.00 55.44 106 LYS A N 1
ATOM 843 C CA . LYS A 1 106 ? 18.188 7.194 -5.819 1.00 55.44 106 LYS A CA 1
ATOM 844 C C . LYS A 1 106 ? 18.672 7.888 -4.538 1.00 55.44 106 LYS A C 1
ATOM 846 O O . LYS A 1 106 ? 19.060 9.047 -4.609 1.00 55.44 106 LYS A O 1
ATOM 851 N N . ASN A 1 107 ? 18.639 7.207 -3.393 1.00 45.56 107 ASN A N 1
ATOM 852 C CA . ASN A 1 107 ? 19.112 7.733 -2.107 1.00 45.56 107 ASN A CA 1
ATOM 853 C C . ASN A 1 107 ? 20.067 6.741 -1.416 1.00 45.56 107 ASN A C 1
ATOM 855 O O . ASN A 1 107 ? 19.832 6.350 -0.273 1.00 45.56 107 ASN A O 1
ATOM 859 N N . LEU A 1 108 ? 21.112 6.330 -2.140 1.00 41.75 108 LEU A N 1
ATOM 860 C CA . LEU A 1 108 ? 22.374 5.833 -1.587 1.00 41.75 108 LEU A CA 1
ATOM 861 C C . LEU A 1 108 ? 23.493 6.773 -2.037 1.00 41.75 108 LEU A C 1
ATOM 863 O O . LEU A 1 108 ? 23.502 7.109 -3.244 1.00 41.75 108 LEU A O 1
#

Sequence (108 aa):
KNEVEKRLQLLLNEGWTIPADSESRTVTLPDYFDGEKFRIGQEAFNKNIFTMMIAKLSGLLLLLAVPSILNILKFTKQSGTPCAAFKRYAATILHTCIWYRSEPNKNL

Foldseek 3Di:
DPPVVVVVVCCVPPVVVQDPPNPPPPVPDDPPDDVVVLVVQLVVCVVCVPVVLVVVVVVVVVLCVPVVSVVVVVVVVQPPDPVSVVVVSVVVSVVVNCVSPDDSPPPD

Radius of gyration: 19.04 Å; chains: 1; bounding box: 41×42×45 Å

Organism: NCBI:txid1563983

pLDDT: mean 85.95, std 11.81, range [41.75, 97.0]

Secondary structure (DSSP, 8-state):
--HHHHHHHHHHHTTTTS-TT-S----PPPTT--HHHHHHHHHHHHHSHHHHHHHHHHHHHHHHTSHHHHHHHHHT-TTSSHHHHHHHHHHHHHHHHHHHH--TTTT-